Protein AF-A0A7Y2JJR2-F1 (afdb_monomer)

Sequence (112 aa):
APTGAMFMAITNTAETADRLIGAASPVAQMVELHTHIEADGIMRMRPIEGGIEVQAGQTHMLQRGGDHVMLMGVTETLENGDVVPLVLTFEQAGEVELEVVVDNDREQGHGN

Foldseek 3Di:
DDKDWDWDKDFAQDQAKKFFQDKDFPQAPDKFKWFWDQDPNDTDIDGDHPGDIAGHRGIDTCDPNGIIIMGHHGPDDQDAQDWTWMWTAMPPVGIDIDIGGDDPPDDDDDDD

Radius of gyration: 14.23 Å; Cα contacts (8 Å, |Δi|>4): 243; chains: 1; bounding box: 37×30×35 Å

Secondary structure (DSSP, 8-state):
--EEEE-EEEE--SSS-EEEEEEE-TTEEEEEEEEEEEETTEEEEEE-TT-EEE-TT-EEEE-TTSSEEEEEEE-S---TT-EEEEEEEETTTEEEEEEEE--TT--SS---

Nearest PDB structures (foldseek):
  2k70-assembly1_A  TM=8.824E-01  e=6.483E-09  Thermus thermophilus HB8
  3zja-assembly1_A  TM=8.941E-01  e=4.103E-08  Streptomyces lividans
  6p1g-assembly2_B  TM=8.950E-01  e=5.525E-06  Methylosinus trichosporium OB3b
  6p17-assembly1_B  TM=8.739E-01  e=6.822E-06  Methylocystis sp. ATCC 49242
  6p1f-assembly1_A  TM=7.638E-01  e=2.549E-05  Methylosinus trichosporium OB3b

Solvent-accessible surface area (backbone atoms only — not comparable to full-atom values): 6582 Å² total; per-residue (Å²): 118,54,69,51,75,50,66,50,77,48,70,32,84,48,93,54,63,42,31,44,64,47,47,45,40,90,59,28,78,41,47,45,50,29,32,53,44,79,54,96,92,38,81,40,81,42,76,50,81,90,40,48,78,29,48,45,68,31,72,40,69,26,35,91,88,41,36,29,42,37,32,39,41,39,76,65,90,85,50,75,72,39,76,43,62,37,36,38,31,28,78,73,84,35,76,44,80,48,75,44,70,39,62,84,82,70,63,100,74,80,90,127

pLDDT: mean 90.69, std 12.28, range [34.03, 98.44]

Structure (mmCIF, N/CA/C/O backbone):
data_AF-A0A7Y2JJR2-F1
#
_entry.id   AF-A0A7Y2JJR2-F1
#
loop_
_atom_site.group_PDB
_atom_site.id
_atom_site.type_symbol
_atom_site.label_atom_id
_atom_site.label_alt_id
_atom_site.label_comp_id
_atom_site.label_asym_id
_atom_site.label_entity_id
_atom_site.label_seq_id
_atom_site.pdbx_PDB_ins_code
_atom_site.Cartn_x
_atom_site.Cartn_y
_atom_site.Cartn_z
_atom_site.occupancy
_atom_site.B_iso_or_equiv
_atom_site.auth_seq_id
_atom_site.auth_comp_id
_atom_site.auth_asym_id
_atom_site.auth_atom_id
_atom_site.pdbx_PDB_model_num
ATOM 1 N N . ALA 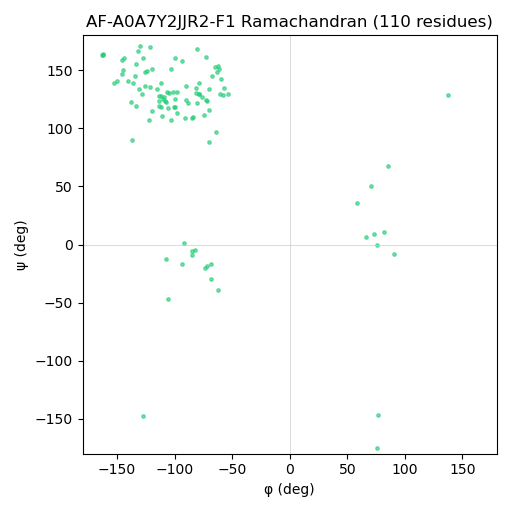A 1 1 ? 10.092 -10.187 -14.518 1.00 66.88 1 ALA A N 1
ATOM 2 C CA . ALA A 1 1 ? 9.138 -9.090 -14.764 1.00 66.88 1 ALA A CA 1
ATOM 3 C C . ALA A 1 1 ? 9.458 -7.960 -13.789 1.00 66.88 1 ALA A C 1
ATOM 5 O O . ALA A 1 1 ? 9.993 -8.283 -12.729 1.00 66.88 1 ALA A O 1
ATOM 6 N N . PRO A 1 2 ? 9.230 -6.686 -14.141 1.00 88.00 2 PRO A N 1
ATOM 7 C CA . PRO A 1 2 ? 9.501 -5.570 -13.240 1.00 88.00 2 PRO A CA 1
ATOM 8 C C . PRO A 1 2 ? 8.599 -5.628 -12.002 1.00 88.00 2 PRO A C 1
ATOM 10 O O . PRO A 1 2 ? 7.503 -6.198 -12.030 1.00 88.00 2 PRO A O 1
ATOM 13 N N . THR A 1 3 ? 9.098 -5.061 -10.911 1.00 91.69 3 THR A N 1
ATOM 14 C CA . THR A 1 3 ? 8.412 -4.966 -9.623 1.00 91.69 3 THR A CA 1
ATOM 15 C C . THR A 1 3 ? 8.382 -3.518 -9.165 1.00 91.69 3 THR A C 1
ATOM 17 O O . THR A 1 3 ? 9.330 -2.781 -9.433 1.00 91.69 3 THR A O 1
ATOM 20 N N . GLY A 1 4 ? 7.341 -3.134 -8.436 1.00 91.94 4 GLY A N 1
ATOM 21 C CA . GLY A 1 4 ? 7.209 -1.813 -7.824 1.00 91.94 4 GLY A CA 1
ATOM 22 C C . GLY A 1 4 ? 6.795 -1.923 -6.362 1.00 91.94 4 GLY A C 1
ATOM 23 O O . GLY A 1 4 ? 6.361 -2.981 -5.915 1.00 91.94 4 GLY A O 1
ATOM 24 N N . ALA A 1 5 ? 6.915 -0.829 -5.621 1.00 92.94 5 ALA A N 1
ATOM 25 C CA . ALA A 1 5 ? 6.413 -0.736 -4.257 1.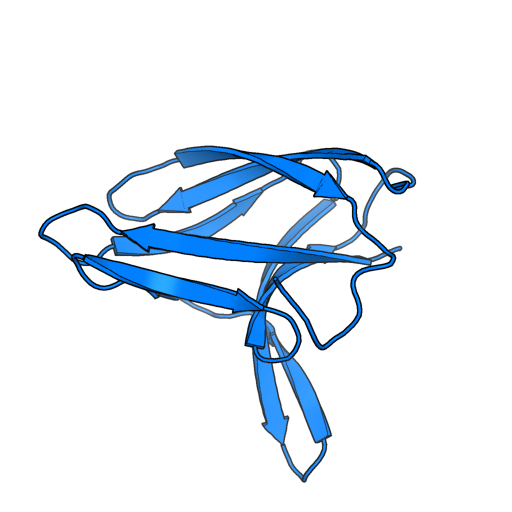00 92.94 5 ALA A CA 1
ATOM 26 C C . ALA A 1 5 ? 5.697 0.601 -4.068 1.00 92.94 5 ALA A C 1
ATOM 28 O O . ALA A 1 5 ? 6.180 1.629 -4.541 1.00 92.94 5 ALA A O 1
ATOM 29 N N . MET A 1 6 ? 4.564 0.579 -3.373 1.00 93.81 6 MET A N 1
ATOM 30 C CA . MET A 1 6 ? 3.802 1.774 -3.022 1.00 93.81 6 MET A CA 1
ATOM 31 C C . MET A 1 6 ? 3.860 2.013 -1.515 1.00 93.81 6 MET A C 1
ATOM 33 O O . MET A 1 6 ? 3.746 1.086 -0.706 1.00 93.81 6 MET A O 1
ATOM 37 N N . PHE A 1 7 ? 4.017 3.283 -1.153 1.00 93.62 7 PHE A N 1
ATOM 38 C CA . PHE A 1 7 ? 4.171 3.760 0.218 1.00 93.62 7 PHE A CA 1
ATOM 39 C C . PHE A 1 7 ? 3.116 4.832 0.490 1.00 93.62 7 PHE A C 1
ATOM 41 O O . PHE A 1 7 ? 2.884 5.696 -0.353 1.00 93.62 7 PHE A O 1
ATOM 48 N N . MET A 1 8 ? 2.473 4.775 1.653 1.00 94.31 8 MET A N 1
ATOM 49 C CA . MET A 1 8 ? 1.374 5.665 2.033 1.00 94.31 8 MET A CA 1
ATOM 50 C C . MET A 1 8 ? 1.137 5.631 3.544 1.00 94.31 8 MET A C 1
ATOM 52 O O . MET A 1 8 ? 1.566 4.709 4.235 1.00 94.31 8 MET A O 1
ATOM 56 N N . ALA A 1 9 ? 0.427 6.628 4.061 1.00 95.62 9 ALA A N 1
ATOM 57 C CA . ALA A 1 9 ? -0.091 6.614 5.422 1.00 95.62 9 ALA A CA 1
ATOM 58 C C . ALA A 1 9 ? -1.555 6.165 5.397 1.00 95.62 9 ALA A C 1
ATOM 60 O O . ALA A 1 9 ? -2.344 6.698 4.618 1.00 95.62 9 ALA A O 1
ATOM 61 N N . ILE A 1 10 ? -1.919 5.213 6.252 1.00 96.81 10 ILE A N 1
ATOM 62 C CA . ILE A 1 10 ? -3.300 4.752 6.414 1.00 96.81 10 ILE A CA 1
ATOM 63 C C . ILE A 1 10 ? -3.781 5.199 7.786 1.00 96.81 10 ILE A C 1
ATOM 65 O O . ILE A 1 10 ? -3.314 4.687 8.800 1.00 96.81 10 ILE A O 1
ATOM 69 N N . THR A 1 11 ? -4.715 6.145 7.825 1.00 97.56 11 THR A N 1
ATOM 70 C CA . THR A 1 11 ? -5.337 6.610 9.070 1.00 97.56 11 THR A CA 1
ATOM 71 C C . THR A 1 11 ? -6.707 5.968 9.233 1.00 97.56 11 THR A C 1
ATOM 73 O O . THR A 1 11 ? -7.604 6.213 8.429 1.00 97.56 11 THR A O 1
ATOM 76 N N . ASN A 1 12 ? -6.887 5.185 10.295 1.00 97.62 12 ASN A N 1
ATOM 77 C CA . ASN A 1 12 ? -8.200 4.683 10.675 1.00 97.62 12 ASN A CA 1
ATOM 78 C C . ASN A 1 12 ? -8.924 5.749 11.509 1.00 97.62 12 ASN A C 1
ATOM 80 O O . ASN A 1 12 ? -8.552 6.022 12.648 1.00 97.62 12 ASN A O 1
ATOM 84 N N . THR A 1 13 ? -9.958 6.360 10.937 1.00 96.38 13 THR A N 1
ATOM 85 C CA . THR A 1 13 ? -10.766 7.403 11.589 1.00 96.38 13 THR A CA 1
ATOM 86 C C . THR A 1 13 ? -11.991 6.857 12.330 1.00 96.38 13 THR A C 1
ATOM 88 O O . THR A 1 13 ? -12.751 7.642 12.896 1.00 96.38 13 THR A O 1
ATOM 91 N N . ALA A 1 14 ? -12.191 5.536 12.345 1.00 96.12 14 ALA A N 1
ATOM 92 C CA . ALA A 1 14 ? -13.274 4.882 13.070 1.00 96.12 14 ALA A CA 1
ATOM 93 C C . ALA A 1 14 ? -12.956 4.708 14.569 1.00 96.12 14 ALA A C 1
ATOM 95 O O . ALA A 1 14 ? -11.820 4.867 15.021 1.00 96.12 14 ALA A O 1
ATOM 96 N N . GLU A 1 15 ? -13.983 4.342 15.344 1.00 96.62 15 GLU A N 1
ATOM 97 C CA . GLU A 1 15 ? -13.879 4.047 16.785 1.00 96.62 15 GLU A CA 1
ATOM 98 C C . GLU A 1 15 ? -13.444 2.597 17.080 1.00 96.62 15 GLU A C 1
ATOM 100 O O . GLU A 1 15 ? -13.192 2.241 18.232 1.00 96.62 15 GLU A O 1
ATOM 105 N N . THR A 1 16 ? -13.333 1.755 16.050 1.00 97.56 16 THR A N 1
ATOM 106 C CA . THR A 1 16 ? -12.878 0.360 16.132 1.00 97.56 16 THR A CA 1
ATOM 107 C C . THR A 1 16 ? -11.627 0.150 15.284 1.00 97.56 16 THR A C 1
ATOM 109 O O . THR A 1 16 ? -11.406 0.856 14.302 1.00 97.56 16 THR A O 1
ATOM 112 N N . ALA A 1 17 ? -10.776 -0.804 15.674 1.00 97.94 17 ALA A N 1
ATOM 113 C CA . ALA A 1 17 ? -9.652 -1.220 14.836 1.00 97.94 17 ALA A CA 1
ATOM 114 C C . ALA A 1 17 ? -10.168 -1.839 13.531 1.00 97.94 17 ALA A C 1
ATOM 116 O O . ALA A 1 17 ? -11.214 -2.480 13.553 1.00 97.94 17 ALA A O 1
ATOM 117 N N . ASP A 1 18 ? -9.424 -1.687 12.439 1.00 98.44 18 ASP A N 1
ATOM 118 C CA . ASP A 1 18 ? -9.669 -2.350 11.154 1.00 98.44 18 ASP A CA 1
ATOM 119 C C . ASP A 1 18 ? -8.369 -3.000 10.664 1.00 98.44 18 ASP A C 1
ATOM 121 O O . ASP A 1 18 ? -7.297 -2.799 11.242 1.00 98.44 18 ASP A O 1
ATOM 125 N N . ARG A 1 19 ? -8.448 -3.803 9.610 1.00 98.44 19 ARG A N 1
ATOM 126 C CA . ARG A 1 19 ? -7.325 -4.567 9.089 1.00 98.44 19 ARG A CA 1
ATOM 127 C C . ARG A 1 19 ? -7.310 -4.522 7.575 1.00 98.44 19 ARG A C 1
ATOM 129 O O . ARG A 1 19 ? -8.260 -4.946 6.927 1.00 98.44 19 ARG A O 1
ATOM 136 N N . LEU A 1 20 ? -6.201 -4.047 7.019 1.00 98.44 20 LEU A N 1
ATOM 137 C CA . LEU A 1 20 ? -5.914 -4.126 5.596 1.00 98.44 20 LEU A CA 1
ATOM 138 C C . LEU A 1 20 ? -5.529 -5.567 5.253 1.00 98.44 20 LEU A C 1
ATOM 140 O O . LEU A 1 20 ? -4.467 -6.032 5.662 1.00 98.44 20 LEU A O 1
ATOM 144 N N . ILE A 1 21 ? -6.376 -6.267 4.507 1.00 97.94 21 ILE A N 1
ATOM 145 C CA . ILE A 1 21 ? -6.206 -7.692 4.178 1.00 97.94 21 ILE A CA 1
ATOM 146 C C . ILE A 1 21 ? -5.806 -7.946 2.731 1.00 97.94 21 ILE A C 1
ATOM 148 O O . ILE A 1 21 ? -5.405 -9.060 2.398 1.00 97.94 21 ILE A O 1
ATOM 152 N N . GLY A 1 22 ? -5.894 -6.938 1.868 1.00 97.25 22 GLY A N 1
ATOM 153 C CA . GLY A 1 22 ? -5.573 -7.098 0.460 1.00 97.25 22 GLY A CA 1
ATOM 154 C C . GLY A 1 22 ? -5.325 -5.779 -0.242 1.00 97.25 22 GLY A C 1
ATOM 155 O O . GLY A 1 22 ? -5.684 -4.709 0.247 1.00 97.25 22 GLY A O 1
ATOM 156 N N . ALA A 1 23 ? -4.700 -5.883 -1.406 1.00 97.69 23 ALA A N 1
ATOM 157 C CA . ALA A 1 23 ? -4.528 -4.784 -2.331 1.00 97.69 23 ALA A CA 1
ATOM 158 C C . ALA A 1 23 ? -4.618 -5.317 -3.766 1.00 97.69 23 ALA A C 1
ATOM 160 O O . ALA A 1 23 ? -4.269 -6.469 -4.022 1.00 97.69 23 ALA A O 1
ATOM 161 N N . ALA A 1 24 ? -5.081 -4.488 -4.697 1.00 97.75 24 ALA A N 1
ATOM 162 C CA . ALA A 1 24 ? -5.187 -4.827 -6.110 1.00 97.75 24 ALA A CA 1
ATOM 163 C C . ALA A 1 24 ? -4.920 -3.601 -6.985 1.00 97.75 24 ALA A C 1
ATOM 165 O O . ALA A 1 24 ? -5.251 -2.475 -6.622 1.00 97.75 24 ALA A O 1
ATOM 166 N N . SER A 1 25 ? -4.329 -3.820 -8.157 1.00 96.62 25 SER A N 1
ATOM 167 C CA . SER A 1 25 ? -4.107 -2.771 -9.148 1.00 96.62 25 SER A CA 1
ATOM 168 C C . SER A 1 25 ? -4.058 -3.381 -10.550 1.00 96.62 25 SER A C 1
ATOM 170 O O . SER A 1 25 ? -3.452 -4.442 -10.714 1.00 96.62 25 SER A O 1
ATOM 172 N N . PRO A 1 26 ? -4.657 -2.741 -11.570 1.00 95.44 26 PRO A N 1
ATOM 173 C CA . PRO A 1 26 ? -4.639 -3.248 -12.940 1.00 95.44 26 PRO A CA 1
ATOM 174 C C . PRO A 1 26 ? -3.251 -3.199 -13.596 1.00 95.44 26 PRO A C 1
ATOM 176 O O . PRO A 1 26 ? -3.043 -3.889 -14.589 1.00 95.44 26 PRO A O 1
ATOM 179 N N . VAL A 1 27 ? -2.302 -2.425 -13.053 1.00 94.56 27 VAL A N 1
ATOM 180 C CA . VAL A 1 27 ? -0.961 -2.260 -13.648 1.00 94.56 27 VAL A CA 1
ATOM 181 C C . VAL A 1 27 ? 0.001 -3.401 -13.297 1.00 94.56 27 VAL A C 1
ATOM 183 O O . VAL A 1 27 ? 1.143 -3.416 -13.756 1.00 94.56 27 VAL A O 1
ATOM 186 N N . ALA A 1 28 ? -0.420 -4.345 -12.447 1.00 95.94 28 ALA A N 1
ATOM 187 C CA . ALA A 1 28 ? 0.400 -5.451 -11.968 1.00 95.94 28 ALA A CA 1
ATOM 188 C C . ALA A 1 28 ? -0.360 -6.780 -12.016 1.00 95.94 28 ALA A C 1
ATOM 190 O O . ALA A 1 28 ? -1.555 -6.851 -11.747 1.00 95.94 28 ALA A O 1
ATOM 191 N N . GLN A 1 29 ? 0.358 -7.862 -12.320 1.00 96.06 29 GLN A N 1
ATOM 192 C CA . GLN A 1 29 ? -0.219 -9.211 -12.341 1.00 96.06 29 GLN A CA 1
ATOM 193 C C . GLN A 1 29 ? -0.605 -9.712 -10.948 1.00 96.06 29 GLN A C 1
ATOM 195 O O . GLN A 1 29 ? -1.512 -10.530 -10.816 1.00 96.06 29 GLN A O 1
ATOM 200 N N . MET A 1 30 ? 0.110 -9.261 -9.918 1.00 95.44 30 MET A N 1
ATOM 201 C CA . MET A 1 30 ? -0.134 -9.642 -8.535 1.00 95.44 30 MET A CA 1
ATOM 202 C C . MET A 1 30 ? 0.263 -8.499 -7.606 1.00 95.44 30 MET A C 1
ATOM 204 O O . MET A 1 30 ? 1.272 -7.828 -7.832 1.00 95.44 30 MET A O 1
ATOM 208 N N . VAL A 1 31 ? -0.530 -8.286 -6.561 1.00 96.75 31 V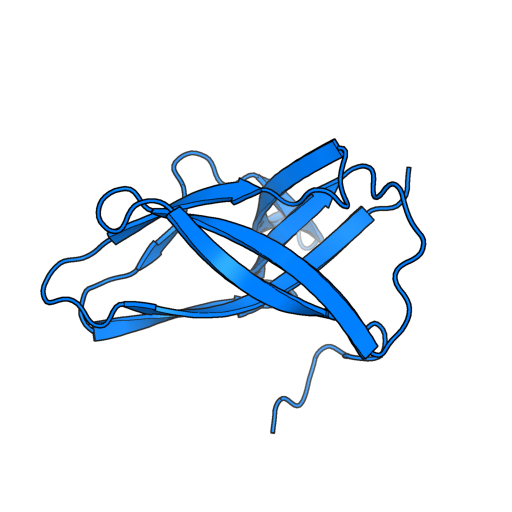AL A N 1
ATOM 209 C CA . VAL A 1 31 ? -0.295 -7.255 -5.551 1.00 96.75 31 VAL A CA 1
ATOM 210 C C . VAL A 1 31 ? -0.359 -7.906 -4.175 1.00 96.75 31 VAL A C 1
ATOM 212 O O . VAL A 1 31 ? -1.292 -8.648 -3.882 1.00 96.75 31 VAL A O 1
ATOM 215 N N . GLU A 1 32 ? 0.652 -7.663 -3.347 1.00 96.81 32 GLU A N 1
ATOM 216 C CA . GLU A 1 32 ? 0.792 -8.283 -2.026 1.00 96.81 32 GLU A CA 1
ATOM 217 C C . GLU A 1 32 ? 1.150 -7.240 -0.961 1.00 96.81 32 GLU A C 1
ATOM 219 O O . GLU A 1 32 ? 1.758 -6.213 -1.256 1.00 96.81 32 GLU A O 1
ATOM 224 N N . LEU A 1 33 ? 0.817 -7.518 0.300 1.00 97.56 33 LEU A N 1
ATOM 225 C CA . LEU A 1 33 ? 1.285 -6.736 1.447 1.00 97.56 33 LEU A CA 1
ATOM 226 C C . LEU A 1 33 ? 2.592 -7.343 1.943 1.00 97.56 33 LEU A C 1
ATOM 228 O O . LEU A 1 33 ? 2.640 -8.539 2.220 1.00 97.56 33 LEU A O 1
ATOM 232 N N . HIS A 1 34 ? 3.657 -6.554 2.024 1.00 96.56 34 HIS A N 1
ATOM 233 C CA . HIS A 1 34 ? 4.989 -7.025 2.406 1.00 96.56 34 HIS A CA 1
ATOM 234 C C . HIS A 1 34 ? 5.515 -6.244 3.600 1.00 96.56 34 HIS A C 1
ATOM 236 O O . HIS A 1 34 ? 5.222 -5.064 3.754 1.00 96.56 34 HIS A O 1
ATOM 242 N N . THR A 1 35 ? 6.334 -6.900 4.414 1.00 93.25 35 THR A N 1
ATOM 243 C CA . THR A 1 35 ? 7.110 -6.293 5.498 1.00 93.25 35 THR A CA 1
ATOM 244 C C . THR A 1 35 ? 8.596 -6.555 5.291 1.00 93.25 35 THR A C 1
ATOM 246 O O . THR A 1 35 ? 8.987 -7.370 4.449 1.00 93.25 35 THR A O 1
ATOM 249 N N . HIS A 1 36 ? 9.433 -5.886 6.077 1.00 87.81 36 HIS A N 1
ATOM 250 C CA . HIS A 1 36 ? 10.855 -6.179 6.155 1.00 87.81 36 HIS A CA 1
ATOM 251 C C . HIS A 1 36 ? 11.169 -6.881 7.474 1.00 87.81 36 HIS A C 1
ATOM 253 O O . HIS A 1 36 ? 10.791 -6.418 8.547 1.00 87.81 36 HIS A O 1
ATOM 259 N N . ILE A 1 37 ? 11.909 -7.981 7.394 1.00 83.50 37 ILE A N 1
ATOM 260 C CA . ILE A 1 37 ? 12.471 -8.667 8.554 1.00 83.50 37 ILE A CA 1
ATOM 261 C C . ILE A 1 37 ? 13.993 -8.600 8.494 1.00 83.50 37 ILE A C 1
ATOM 263 O O . ILE A 1 37 ? 14.596 -8.867 7.453 1.00 83.50 37 ILE A O 1
ATOM 267 N N . GLU A 1 38 ? 14.624 -8.266 9.615 1.00 81.50 38 GLU A N 1
ATOM 268 C CA . GLU A 1 38 ? 16.061 -8.460 9.768 1.00 81.50 38 GLU A CA 1
ATOM 269 C C . GLU A 1 38 ? 16.314 -9.926 10.122 1.00 81.50 38 GLU A C 1
ATOM 271 O O . GLU A 1 38 ? 15.799 -10.444 11.114 1.00 81.50 38 GLU A O 1
ATOM 276 N N . ALA A 1 39 ? 17.102 -10.608 9.299 1.00 78.62 39 ALA A N 1
ATOM 277 C CA . ALA A 1 39 ? 17.573 -11.954 9.580 1.00 78.62 39 ALA A CA 1
ATOM 278 C C . ALA A 1 39 ? 19.072 -12.014 9.290 1.00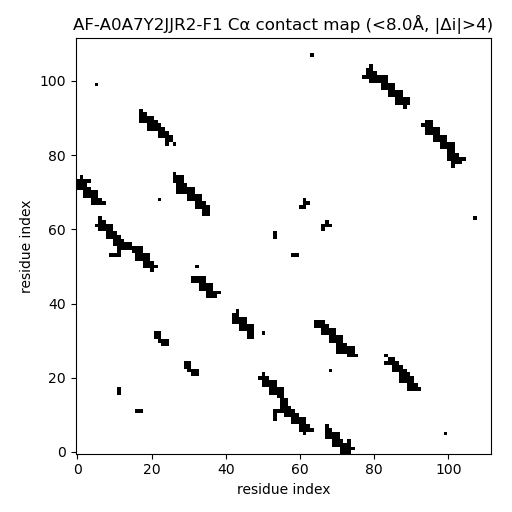 78.62 39 ALA A C 1
ATOM 280 O O . ALA A 1 39 ? 19.498 -11.774 8.160 1.00 78.62 39 ALA A O 1
ATOM 281 N N . ASP A 1 40 ? 19.865 -12.323 10.316 1.00 82.81 40 ASP A N 1
ATOM 282 C CA . ASP A 1 40 ? 21.326 -12.441 10.225 1.00 82.81 40 ASP A CA 1
ATOM 283 C C . ASP A 1 40 ? 22.020 -11.153 9.728 1.00 82.81 40 ASP A C 1
ATOM 285 O O . ASP A 1 40 ? 22.988 -11.204 8.971 1.00 82.81 40 ASP A O 1
ATOM 289 N N . GLY A 1 41 ? 21.500 -9.981 10.118 1.00 80.88 41 GLY A N 1
ATOM 290 C CA . GLY A 1 41 ? 22.002 -8.673 9.673 1.00 80.88 41 GLY A CA 1
ATOM 291 C C . GLY A 1 41 ? 21.652 -8.320 8.222 1.00 80.88 41 GLY A C 1
ATOM 292 O O . GLY A 1 41 ? 22.164 -7.338 7.687 1.00 80.88 41 GLY A O 1
ATOM 293 N N . ILE A 1 42 ? 20.791 -9.110 7.572 1.00 80.31 42 ILE A N 1
ATOM 294 C CA . ILE A 1 42 ? 20.296 -8.869 6.216 1.00 80.31 42 ILE A CA 1
ATOM 295 C C . ILE A 1 42 ? 18.801 -8.564 6.291 1.00 80.31 42 ILE A C 1
ATOM 297 O O . ILE A 1 42 ? 18.011 -9.376 6.775 1.00 80.31 42 ILE A O 1
ATOM 301 N N . MET A 1 43 ? 18.405 -7.410 5.757 1.00 79.00 43 MET A N 1
ATOM 302 C CA . MET A 1 43 ? 16.995 -7.071 5.573 1.00 79.00 43 MET A CA 1
ATOM 303 C C . MET A 1 43 ? 16.408 -7.911 4.439 1.00 79.00 43 MET A C 1
ATOM 305 O O . MET A 1 43 ? 16.917 -7.900 3.317 1.00 79.00 43 MET A O 1
ATOM 309 N N . ARG A 1 44 ? 15.335 -8.648 4.728 1.00 85.00 44 ARG A N 1
ATOM 310 C CA . ARG A 1 44 ? 14.590 -9.445 3.749 1.00 85.00 44 ARG A CA 1
ATOM 311 C C . ARG A 1 44 ? 13.140 -8.992 3.706 1.00 85.00 44 ARG A C 1
ATOM 313 O O . ARG A 1 44 ? 12.516 -8.815 4.747 1.00 85.00 44 ARG A O 1
ATOM 320 N N . MET A 1 45 ? 12.606 -8.852 2.500 1.00 88.81 45 MET A N 1
ATOM 321 C CA . MET A 1 45 ? 11.179 -8.626 2.291 1.00 88.81 45 MET A CA 1
ATOM 322 C C . MET A 1 45 ? 10.422 -9.949 2.423 1.00 88.81 45 MET A C 1
ATOM 324 O O . MET A 1 45 ? 10.890 -10.984 1.937 1.00 88.81 45 MET A O 1
ATOM 328 N N . ARG A 1 46 ? 9.262 -9.923 3.080 1.00 92.00 46 ARG A N 1
ATOM 329 C CA . ARG A 1 46 ? 8.382 -11.087 3.224 1.00 92.00 46 ARG A CA 1
ATOM 330 C C . ARG A 1 46 ? 6.916 -10.665 3.093 1.00 92.00 46 ARG A C 1
ATOM 332 O O . ARG A 1 46 ? 6.560 -9.637 3.668 1.00 92.00 46 ARG A O 1
ATOM 339 N N . PRO A 1 47 ? 6.058 -11.464 2.431 1.00 94.12 47 PRO A N 1
ATOM 340 C CA . PRO A 1 47 ? 4.619 -11.238 2.470 1.00 94.12 47 PRO A CA 1
ATOM 341 C C . PRO A 1 47 ? 4.078 -11.303 3.906 1.00 94.12 47 PRO A C 1
ATOM 343 O O . PRO A 1 47 ? 4.527 -12.112 4.725 1.00 94.12 47 PRO A O 1
ATOM 346 N N . ILE A 1 48 ? 3.110 -10.440 4.198 1.00 95.12 48 ILE A N 1
ATOM 347 C CA . ILE A 1 48 ? 2.383 -10.374 5.464 1.00 95.12 48 ILE A CA 1
ATOM 348 C C . ILE A 1 48 ? 1.154 -11.274 5.346 1.00 95.12 48 ILE A C 1
ATOM 350 O O . ILE A 1 48 ? 0.191 -10.960 4.647 1.00 95.12 48 ILE A O 1
ATOM 354 N N . GLU A 1 49 ? 1.178 -12.400 6.051 1.00 91.19 49 GLU A N 1
ATOM 355 C CA . GLU A 1 49 ? 0.018 -13.282 6.173 1.00 91.19 49 GLU A CA 1
ATOM 356 C C . GLU A 1 49 ? -0.959 -12.705 7.208 1.00 91.19 49 GLU A C 1
ATOM 358 O O . GLU A 1 49 ? -0.567 -12.369 8.324 1.00 91.19 49 GLU A O 1
ATOM 363 N N . GLY A 1 50 ? -2.240 -12.592 6.847 1.00 91.25 50 GLY A N 1
ATOM 364 C CA . GLY A 1 50 ? -3.276 -12.073 7.748 1.00 91.25 50 GLY A CA 1
ATOM 365 C C . GLY A 1 50 ? -3.366 -10.545 7.826 1.00 91.25 50 GLY A C 1
ATOM 366 O O . GLY A 1 50 ? -4.076 -10.036 8.687 1.00 91.25 50 GLY A O 1
ATOM 367 N N . GLY A 1 51 ? -2.690 -9.809 6.941 1.00 95.19 51 GLY A N 1
ATOM 368 C CA . GLY A 1 51 ? -2.895 -8.369 6.772 1.00 95.19 51 GLY A CA 1
ATOM 369 C C . GLY A 1 51 ? -2.284 -7.473 7.854 1.00 95.19 51 GLY A C 1
ATOM 370 O O . GLY A 1 51 ? -1.580 -7.923 8.757 1.00 95.19 51 GLY A O 1
ATOM 371 N N . ILE A 1 52 ? -2.561 -6.175 7.742 1.00 97.19 52 ILE A N 1
ATOM 372 C CA . ILE A 1 52 ? -2.002 -5.107 8.576 1.00 97.19 52 ILE A CA 1
ATOM 373 C C . ILE A 1 52 ? -3.120 -4.488 9.407 1.00 97.19 52 ILE A C 1
ATOM 375 O O . ILE A 1 52 ? -4.076 -3.942 8.863 1.00 97.19 52 ILE A O 1
ATOM 379 N N . GLU A 1 53 ? -3.002 -4.561 10.728 1.00 97.62 53 GLU A N 1
ATOM 380 C CA . GLU A 1 53 ? -3.975 -3.965 11.640 1.00 97.62 53 GLU A CA 1
ATOM 381 C C . GLU A 1 53 ? -3.729 -2.466 11.823 1.00 97.62 53 GLU A C 1
ATOM 383 O O . GLU A 1 53 ? -2.606 -2.037 12.079 1.00 97.62 53 GLU A O 1
ATOM 388 N N . VAL A 1 54 ? -4.799 -1.676 11.757 1.00 98.00 54 VAL A N 1
ATOM 389 C CA . VAL A 1 54 ? -4.792 -0.240 12.030 1.00 98.00 54 VAL A CA 1
ATOM 390 C C . VAL A 1 54 ? -5.777 0.042 13.160 1.00 98.00 54 VAL A C 1
ATOM 392 O O . VAL A 1 54 ? -6.998 -0.016 12.997 1.00 98.00 54 VAL A O 1
ATOM 395 N N . GLN A 1 55 ? -5.232 0.339 14.338 1.00 98.00 55 GLN A N 1
ATOM 396 C CA . GLN A 1 55 ? -6.009 0.626 15.545 1.00 98.00 55 GLN A CA 1
ATOM 397 C C . GLN A 1 55 ? -6.891 1.876 15.379 1.00 98.00 55 GLN A C 1
ATOM 399 O O . GLN A 1 55 ? -6.568 2.777 14.605 1.00 98.00 55 GLN A O 1
ATOM 404 N N . ALA A 1 56 ? -7.994 1.942 16.130 1.00 98.00 56 ALA A N 1
ATOM 405 C CA . ALA A 1 56 ? -8.925 3.072 16.107 1.00 98.00 56 ALA A CA 1
ATOM 406 C C . ALA A 1 56 ? -8.206 4.410 16.360 1.00 98.00 56 ALA A C 1
ATOM 408 O O . ALA A 1 56 ? -7.433 4.546 17.315 1.00 98.00 56 ALA A O 1
ATOM 409 N N . GLY A 1 57 ? -8.448 5.400 15.501 1.00 97.25 57 GLY A N 1
ATOM 410 C CA . GLY A 1 57 ? -7.820 6.721 15.582 1.00 97.25 57 GLY A CA 1
ATOM 411 C C . GLY A 1 57 ? -6.307 6.740 15.332 1.00 97.25 57 GLY A C 1
ATOM 412 O O . GLY A 1 57 ? -5.682 7.780 15.541 1.00 97.25 57 GLY A O 1
ATOM 413 N N . GLN A 1 58 ? -5.694 5.619 14.934 1.00 97.94 58 GLN A N 1
ATOM 414 C CA . GLN A 1 58 ? -4.257 5.530 14.677 1.00 97.94 58 GLN A CA 1
ATOM 415 C C . GLN A 1 58 ? -3.936 5.620 13.187 1.00 97.94 58 GLN A C 1
ATOM 417 O O . GLN A 1 58 ? -4.774 5.387 12.315 1.00 97.94 58 GLN A O 1
ATOM 422 N N . THR A 1 59 ? -2.678 5.956 12.910 1.00 97.50 59 THR A N 1
ATOM 423 C CA . THR A 1 59 ? -2.111 5.934 11.563 1.00 97.50 59 THR A CA 1
ATOM 424 C C . THR A 1 59 ? -1.041 4.859 11.475 1.00 97.50 59 THR A C 1
ATOM 426 O O . THR A 1 59 ? -0.113 4.849 12.283 1.00 97.50 59 THR A O 1
ATOM 429 N N . HIS A 1 60 ? -1.154 3.982 10.481 1.00 97.06 60 HIS A N 1
ATOM 430 C CA . HIS A 1 60 ? -0.116 3.022 10.123 1.00 97.06 60 HIS A CA 1
ATOM 431 C C . HIS A 1 60 ? 0.651 3.514 8.897 1.00 97.06 60 HIS A C 1
ATOM 433 O O . HIS A 1 60 ? 0.053 3.921 7.900 1.00 97.06 60 HIS A O 1
ATOM 439 N N . MET A 1 61 ? 1.980 3.491 8.971 1.00 96.00 61 MET A N 1
ATOM 440 C CA . MET A 1 61 ? 2.848 3.978 7.900 1.00 96.00 61 MET A CA 1
ATOM 441 C C . MET A 1 61 ? 3.333 2.817 7.039 1.00 96.00 61 MET A C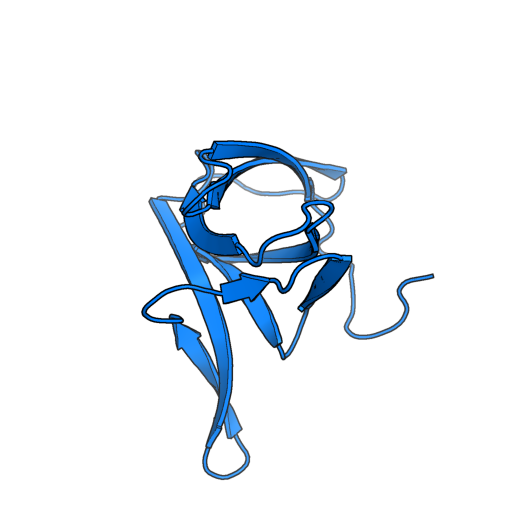 1
ATOM 443 O O . MET A 1 61 ? 4.152 2.015 7.487 1.00 96.00 61 MET A O 1
ATOM 447 N N . LEU A 1 62 ? 2.889 2.781 5.783 1.00 94.81 62 LEU A N 1
ATOM 448 C CA . LEU A 1 62 ? 3.504 1.962 4.750 1.00 94.81 62 LEU A CA 1
ATOM 449 C C . LEU A 1 62 ? 4.684 2.733 4.152 1.00 94.81 62 LEU A C 1
ATOM 451 O O . LEU A 1 62 ? 4.494 3.742 3.474 1.00 94.81 62 LEU A O 1
ATOM 455 N N . GLN A 1 63 ? 5.908 2.297 4.431 1.00 92.25 63 GLN A N 1
ATOM 456 C CA . GLN A 1 63 ? 7.130 3.047 4.150 1.00 92.25 63 GLN A CA 1
ATOM 457 C C . GLN A 1 63 ? 8.293 2.148 3.724 1.00 92.25 63 GLN A C 1
ATOM 459 O O . GLN A 1 63 ? 8.328 0.946 3.991 1.00 92.25 63 GLN A O 1
ATOM 464 N N . ARG A 1 64 ? 9.289 2.755 3.071 1.00 88.12 64 ARG A N 1
ATOM 465 C CA . ARG A 1 64 ? 10.528 2.069 2.685 1.00 88.12 64 ARG A CA 1
ATOM 466 C C . ARG A 1 64 ? 11.206 1.473 3.923 1.00 88.12 64 ARG A C 1
ATOM 468 O O . ARG A 1 64 ? 11.308 2.134 4.950 1.00 88.12 64 ARG A O 1
ATOM 475 N N . GLY A 1 65 ? 11.655 0.224 3.818 1.00 87.19 65 GLY A N 1
ATOM 476 C CA . GLY A 1 65 ? 12.256 -0.507 4.939 1.00 87.19 65 GLY A CA 1
ATOM 477 C C . GLY A 1 65 ? 11.262 -1.019 5.991 1.00 87.19 65 GLY A C 1
ATOM 478 O O . GLY A 1 65 ? 11.695 -1.664 6.939 1.00 87.19 65 GLY A O 1
ATOM 479 N N . GLY A 1 66 ?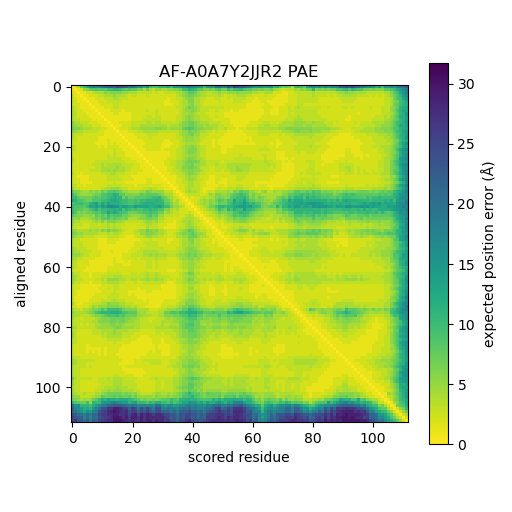 9.958 -0.771 5.828 1.00 91.75 66 GLY A N 1
ATOM 480 C CA . GLY A 1 66 ? 8.887 -1.295 6.678 1.00 91.75 66 GLY A CA 1
ATOM 481 C C . GLY A 1 66 ? 7.795 -1.978 5.857 1.00 91.75 66 GLY A C 1
ATOM 482 O O . GLY A 1 66 ? 8.072 -2.579 4.812 1.00 91.75 66 GLY A O 1
ATOM 483 N N . ASP A 1 67 ? 6.555 -1.889 6.326 1.00 95.44 67 ASP A N 1
ATOM 484 C CA . ASP A 1 67 ? 5.406 -2.427 5.599 1.00 95.44 67 ASP A CA 1
ATOM 485 C C . ASP A 1 67 ? 5.150 -1.638 4.313 1.00 95.44 67 ASP A C 1
ATOM 487 O O . ASP A 1 67 ? 5.362 -0.429 4.271 1.00 95.44 67 ASP A O 1
ATOM 491 N N . HIS A 1 68 ? 4.712 -2.300 3.248 1.00 96.00 68 HIS A N 1
ATOM 492 C CA . HIS A 1 68 ? 4.410 -1.660 1.968 1.00 96.00 68 HIS A CA 1
ATOM 493 C C . HIS A 1 68 ? 3.541 -2.549 1.079 1.00 96.00 68 HIS A C 1
ATOM 495 O O . HIS A 1 68 ? 3.424 -3.757 1.296 1.00 96.00 68 HIS A O 1
ATOM 501 N N . VAL A 1 69 ? 2.942 -1.940 0.055 1.00 96.62 69 VAL A N 1
ATOM 502 C CA . VAL A 1 69 ? 2.245 -2.670 -1.009 1.00 96.62 69 VAL A CA 1
ATOM 503 C C . VAL A 1 69 ? 3.260 -3.008 -2.095 1.00 96.62 69 VAL A C 1
ATOM 505 O O . VAL A 1 69 ? 3.898 -2.114 -2.650 1.00 96.62 69 VAL A O 1
ATOM 508 N N . MET A 1 70 ? 3.416 -4.292 -2.392 1.00 95.88 70 MET A N 1
ATOM 509 C CA . MET A 1 70 ? 4.335 -4.817 -3.392 1.00 95.88 70 MET A CA 1
ATOM 510 C C . MET A 1 70 ? 3.582 -5.131 -4.687 1.00 95.88 70 MET A C 1
ATOM 512 O O . MET A 1 70 ? 2.620 -5.895 -4.683 1.00 95.88 70 MET A O 1
ATOM 516 N N . LEU A 1 71 ? 4.042 -4.565 -5.803 1.00 95.38 71 LEU A N 1
ATOM 517 C CA . LEU A 1 71 ? 3.530 -4.813 -7.150 1.00 95.38 71 LEU A CA 1
ATOM 518 C C . LEU A 1 71 ? 4.452 -5.808 -7.856 1.00 95.38 71 LEU A C 1
ATOM 520 O O . LEU A 1 71 ? 5.630 -5.526 -8.093 1.00 95.38 71 LEU A O 1
ATOM 524 N N . MET A 1 72 ? 3.915 -6.963 -8.228 1.00 94.50 72 MET A N 1
ATOM 525 C CA . MET A 1 72 ? 4.647 -8.044 -8.878 1.00 94.50 72 MET A CA 1
ATOM 526 C C . MET A 1 72 ? 4.167 -8.213 -10.317 1.00 94.50 72 MET A C 1
ATOM 528 O O . MET A 1 72 ? 2.979 -8.379 -10.588 1.00 94.50 72 MET A O 1
ATOM 532 N N . GLY A 1 73 ? 5.115 -8.204 -11.255 1.00 94.38 73 GLY A N 1
ATOM 533 C CA . GLY A 1 73 ? 4.796 -8.362 -12.669 1.00 94.38 73 GLY A CA 1
ATOM 534 C C . GLY A 1 73 ? 4.092 -7.141 -13.240 1.00 94.38 73 GLY A C 1
ATOM 535 O O . GLY A 1 73 ? 3.050 -7.290 -13.873 1.00 94.38 73 GLY A O 1
ATOM 536 N N . VAL A 1 74 ? 4.663 -5.956 -13.005 1.00 93.94 74 VAL A N 1
ATOM 537 C CA . VAL A 1 74 ? 4.157 -4.699 -13.566 1.00 93.94 74 VAL A CA 1
ATOM 538 C C . VAL A 1 74 ? 4.141 -4.809 -15.097 1.00 93.94 74 VAL A C 1
ATOM 540 O O . VAL A 1 74 ? 5.121 -5.256 -15.703 1.00 93.94 74 VAL A O 1
ATOM 543 N N . THR A 1 75 ? 3.001 -4.504 -15.713 1.00 88.12 75 THR A N 1
ATOM 544 C CA . THR A 1 75 ? 2.746 -4.757 -17.143 1.00 88.12 75 THR A CA 1
ATOM 545 C C . THR A 1 75 ? 3.057 -3.568 -18.041 1.00 88.12 75 THR A C 1
ATOM 547 O O . THR A 1 75 ? 3.220 -3.745 -19.247 1.00 88.12 75 THR A O 1
ATOM 550 N N . GLU A 1 76 ? 3.172 -2.381 -17.459 1.00 86.12 76 GLU A N 1
ATOM 551 C CA . GLU A 1 76 ? 3.454 -1.123 -18.142 1.00 86.12 76 GLU A CA 1
ATOM 552 C C . GLU A 1 76 ? 4.649 -0.398 -17.513 1.00 86.12 76 GLU A C 1
ATOM 554 O O . GLU A 1 76 ? 5.070 -0.697 -16.394 1.00 86.12 76 GLU A O 1
ATOM 559 N N . THR A 1 77 ? 5.245 0.525 -18.262 1.00 87.38 77 THR A N 1
ATOM 560 C CA . THR A 1 77 ? 6.284 1.407 -17.725 1.00 87.38 77 THR A CA 1
ATOM 561 C C . THR A 1 77 ? 5.610 2.470 -16.866 1.00 87.38 77 THR A C 1
ATOM 563 O O . THR A 1 77 ? 4.705 3.133 -17.353 1.00 87.38 77 THR A O 1
ATOM 566 N N . LEU A 1 78 ? 6.063 2.626 -15.621 1.00 89.69 78 LEU A N 1
ATOM 567 C CA . LEU A 1 78 ? 5.573 3.642 -14.689 1.00 89.69 78 LEU A CA 1
ATOM 568 C C . LEU A 1 78 ? 6.58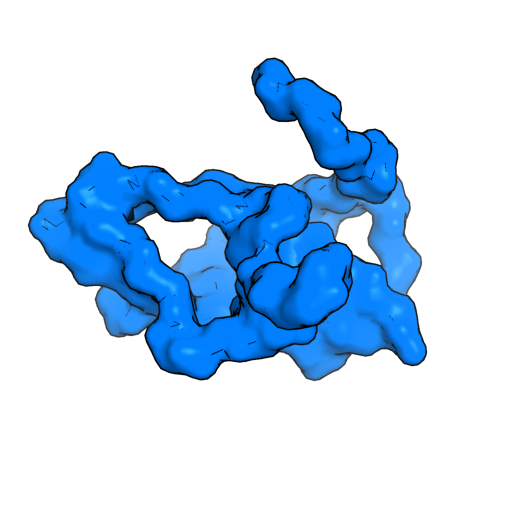8 4.793 -14.608 1.00 89.69 78 LEU A C 1
ATOM 570 O O . LEU A 1 78 ? 7.672 4.627 -14.038 1.00 89.69 78 LEU A O 1
ATOM 574 N N . GLU A 1 79 ? 6.259 5.939 -15.197 1.00 91.69 79 GLU A N 1
ATOM 575 C CA . GLU A 1 79 ? 7.074 7.157 -15.219 1.00 91.69 79 GLU A CA 1
ATOM 576 C C . GLU A 1 79 ? 6.703 8.109 -14.069 1.00 91.69 79 GLU A C 1
ATOM 578 O O . GLU A 1 79 ? 5.616 8.049 -13.500 1.00 91.69 79 GLU A O 1
ATOM 583 N N . ASN A 1 80 ? 7.622 9.003 -13.690 1.00 91.94 80 ASN A N 1
ATOM 584 C CA . ASN A 1 80 ? 7.354 9.972 -12.622 1.00 91.94 80 ASN A CA 1
ATOM 585 C C . ASN A 1 80 ? 6.168 10.873 -12.984 1.00 91.94 80 ASN A C 1
ATOM 587 O O . ASN A 1 80 ? 6.155 11.495 -14.045 1.00 91.94 80 ASN A O 1
ATOM 591 N N . GLY A 1 81 ? 5.217 10.994 -12.060 1.00 92.12 81 GLY A N 1
ATOM 592 C CA . GLY A 1 81 ? 3.985 11.757 -12.252 1.00 92.12 81 GLY A CA 1
ATOM 593 C C . GLY A 1 81 ? 2.817 10.947 -12.815 1.00 92.12 81 GLY A C 1
ATOM 594 O O . GLY A 1 81 ? 1.698 11.462 -12.805 1.00 92.12 81 GLY A O 1
ATOM 595 N N . ASP A 1 82 ? 3.034 9.699 -13.243 1.00 93.00 82 ASP A N 1
ATOM 596 C CA . ASP A 1 82 ? 1.938 8.805 -13.617 1.00 93.00 82 ASP A CA 1
ATOM 597 C C . ASP A 1 82 ? 1.014 8.547 -12.429 1.00 93.00 82 ASP A C 1
ATOM 599 O O . ASP A 1 82 ? 1.434 8.560 -11.270 1.00 93.00 82 ASP A O 1
ATOM 603 N N . VAL A 1 83 ? -0.258 8.284 -12.720 1.00 93.75 83 VAL A N 1
ATOM 604 C CA . VAL A 1 83 ? -1.274 7.987 -11.711 1.00 93.75 83 VAL A CA 1
ATOM 605 C C . VAL A 1 83 ? -1.695 6.534 -11.846 1.00 93.75 83 VAL A C 1
ATOM 607 O O . VAL A 1 83 ? -2.234 6.123 -12.871 1.00 93.75 83 VAL A O 1
ATOM 610 N N . VAL A 1 84 ? -1.462 5.760 -10.791 1.00 94.56 84 VAL A N 1
ATOM 611 C CA . VAL A 1 84 ? -1.791 4.339 -10.741 1.00 94.56 84 VAL A CA 1
ATOM 612 C C . VAL A 1 84 ? -2.996 4.122 -9.826 1.00 94.56 84 VAL A C 1
ATOM 614 O O . VAL A 1 84 ? -2.924 4.467 -8.643 1.00 94.56 84 VAL A O 1
ATOM 617 N N . PRO A 1 85 ? -4.088 3.515 -10.322 1.00 96.06 85 PRO A N 1
ATOM 618 C CA . PRO A 1 85 ? -5.208 3.136 -9.475 1.00 96.06 85 PRO A CA 1
ATOM 619 C C . PRO A 1 85 ? -4.816 1.969 -8.564 1.00 96.06 85 PRO A C 1
ATOM 621 O O . PRO A 1 85 ? -4.237 0.970 -9.005 1.00 96.06 85 PRO A O 1
ATOM 624 N N . LEU A 1 86 ? -5.163 2.087 -7.290 1.00 96.88 86 LEU A N 1
ATOM 625 C CA . LEU A 1 86 ? -4.957 1.081 -6.261 1.00 96.88 86 LEU A CA 1
ATOM 626 C C . LEU A 1 86 ? -6.261 0.883 -5.494 1.00 96.88 86 LEU A C 1
ATOM 628 O O . LEU A 1 86 ? -6.897 1.841 -5.065 1.00 96.88 86 LEU A O 1
ATOM 632 N N . VAL A 1 87 ? -6.627 -0.373 -5.283 1.00 98.25 87 VAL A N 1
ATOM 633 C CA . VAL A 1 87 ? -7.724 -0.759 -4.399 1.00 98.25 87 VAL A CA 1
ATOM 634 C C . VAL A 1 87 ? -7.123 -1.411 -3.167 1.00 98.25 87 VAL A C 1
ATOM 636 O O . VAL A 1 87 ? -6.331 -2.342 -3.290 1.00 98.25 87 VAL A O 1
ATOM 639 N N . LEU A 1 88 ? -7.486 -0.922 -1.987 1.00 98.19 88 LEU A N 1
ATOM 640 C CA . LEU A 1 88 ? -7.162 -1.525 -0.699 1.00 98.19 88 LEU A CA 1
ATOM 641 C C . LEU A 1 88 ? -8.409 -2.212 -0.146 1.00 98.19 88 LEU A C 1
ATOM 643 O O . LEU A 1 88 ? -9.469 -1.599 -0.085 1.00 98.19 88 LEU A O 1
ATOM 647 N N . THR A 1 89 ? -8.291 -3.463 0.287 1.00 98.44 89 THR A N 1
ATOM 648 C CA . THR A 1 89 ? -9.404 -4.215 0.879 1.00 98.44 89 THR A CA 1
ATOM 649 C C . THR A 1 89 ? -9.211 -4.317 2.385 1.00 98.44 89 THR A C 1
ATOM 651 O O . THR A 1 89 ? -8.252 -4.938 2.850 1.00 98.44 89 THR A O 1
ATOM 654 N N . PHE A 1 90 ? -10.135 -3.740 3.144 1.00 98.31 90 PHE A N 1
ATOM 655 C CA . PHE A 1 90 ? -10.190 -3.810 4.600 1.00 98.31 90 PHE A CA 1
ATOM 656 C C . PHE A 1 90 ? -11.266 -4.792 5.077 1.00 98.31 90 PHE A C 1
ATOM 658 O O . PHE A 1 90 ? -12.278 -4.983 4.401 1.00 98.31 90 PHE A O 1
ATOM 665 N N . GLU A 1 91 ? -11.074 -5.403 6.249 1.00 97.88 91 GLU A N 1
ATOM 666 C CA . GLU A 1 91 ? -12.045 -6.349 6.824 1.00 97.88 91 GLU A CA 1
ATOM 667 C C . GLU A 1 91 ? -13.397 -5.704 7.133 1.00 97.88 91 GLU A C 1
ATOM 669 O O . GLU A 1 91 ? -14.432 -6.338 6.923 1.00 97.88 91 GLU A O 1
ATOM 674 N N . GLN A 1 92 ? -13.400 -4.467 7.642 1.00 96.75 92 GLN A N 1
ATOM 675 C CA . GLN A 1 92 ? -14.629 -3.777 8.042 1.00 96.75 92 GLN A CA 1
ATOM 676 C C . GLN A 1 92 ? -15.030 -2.677 7.063 1.00 96.75 92 GLN A C 1
ATOM 678 O O . GLN A 1 92 ? -16.198 -2.617 6.677 1.00 96.75 92 GLN A O 1
ATOM 683 N N . ALA A 1 93 ? -14.093 -1.821 6.640 1.00 96.75 93 ALA A N 1
ATOM 684 C CA . ALA A 1 93 ? -14.397 -0.742 5.700 1.00 96.75 93 ALA A CA 1
ATOM 685 C C . ALA A 1 93 ? -14.672 -1.234 4.265 1.00 96.75 93 ALA A C 1
ATOM 687 O O . ALA A 1 93 ? -15.292 -0.512 3.484 1.00 96.75 93 ALA A O 1
ATOM 688 N N . GLY A 1 94 ? -14.262 -2.460 3.924 1.00 97.75 94 GLY A N 1
ATOM 689 C CA . GLY A 1 94 ? -14.390 -3.006 2.576 1.00 97.75 94 GLY A CA 1
ATOM 690 C C . GLY A 1 94 ? -13.345 -2.436 1.619 1.00 97.75 94 GLY A C 1
ATOM 691 O O . GLY A 1 94 ? -12.203 -2.188 2.004 1.00 97.75 94 GLY A O 1
ATOM 692 N N . GLU A 1 95 ? -13.716 -2.279 0.351 1.00 98.19 95 GLU A N 1
ATOM 693 C CA . GLU A 1 95 ? -12.812 -1.778 -0.685 1.00 98.19 95 GLU A CA 1
ATOM 694 C C . GLU A 1 95 ? -12.720 -0.249 -0.666 1.00 98.19 95 GLU A C 1
ATOM 696 O O . GLU A 1 95 ? -13.726 0.461 -0.671 1.00 98.19 95 GLU A O 1
ATOM 701 N N . VAL A 1 96 ? -11.487 0.248 -0.664 1.00 97.44 96 VAL A N 1
ATOM 702 C CA . VAL A 1 96 ? -11.140 1.664 -0.745 1.00 97.44 96 VAL A CA 1
ATOM 703 C C . VAL A 1 96 ? -10.295 1.866 -1.991 1.00 97.44 96 VAL A C 1
ATOM 705 O O . VAL A 1 96 ? -9.178 1.357 -2.086 1.00 97.44 96 VAL A O 1
ATOM 708 N N . GLU A 1 97 ? -10.829 2.618 -2.944 1.00 97.19 97 GLU A N 1
ATOM 709 C CA . GLU A 1 97 ? -10.131 2.985 -4.173 1.00 97.19 97 GLU A CA 1
ATOM 710 C C . GLU A 1 97 ? -9.360 4.292 -3.973 1.00 97.19 97 GLU A C 1
ATOM 712 O O . GLU A 1 97 ? -9.870 5.254 -3.393 1.00 97.19 97 GLU A O 1
ATOM 717 N N . LEU A 1 98 ? -8.124 4.333 -4.459 1.00 95.19 98 LEU A N 1
ATOM 718 C CA . LEU A 1 98 ? -7.279 5.515 -4.430 1.00 95.19 98 LEU A CA 1
ATOM 719 C C . LEU A 1 98 ? -6.382 5.580 -5.666 1.00 95.19 98 LEU A C 1
ATOM 721 O O . LEU A 1 98 ? -6.085 4.581 -6.318 1.00 95.19 98 LEU A O 1
ATOM 725 N N . GLU A 1 99 ? -5.916 6.785 -5.951 1.00 94.56 99 GLU A N 1
ATOM 726 C CA . GLU A 1 99 ? -4.975 7.076 -7.021 1.00 94.56 99 GLU A CA 1
ATOM 727 C C . GLU A 1 99 ? -3.611 7.408 -6.412 1.00 94.56 99 GLU A C 1
ATOM 729 O O . GLU A 1 99 ? -3.491 8.298 -5.566 1.00 94.56 99 GLU A O 1
ATOM 734 N N . VAL A 1 100 ? -2.577 6.671 -6.818 1.00 93.06 100 VAL A N 1
ATOM 735 C CA . VAL A 1 100 ? -1.211 6.828 -6.307 1.00 93.06 100 VAL A CA 1
ATOM 736 C C . VAL A 1 100 ? -0.334 7.421 -7.398 1.00 93.06 100 VAL A C 1
ATOM 738 O O . VAL A 1 100 ? -0.232 6.863 -8.488 1.00 93.06 100 VAL A O 1
ATOM 741 N N . VAL A 1 101 ? 0.325 8.539 -7.095 1.00 92.56 101 VAL A N 1
ATOM 742 C CA . VAL A 1 101 ? 1.286 9.162 -8.011 1.00 92.56 101 VAL A CA 1
ATOM 743 C C . VAL A 1 101 ? 2.613 8.411 -7.951 1.00 92.56 101 VAL A C 1
ATOM 745 O O . VAL A 1 101 ? 3.159 8.179 -6.870 1.00 92.56 101 VAL A O 1
ATOM 748 N N . VAL A 1 102 ? 3.137 8.045 -9.116 1.00 92.00 102 VAL A N 1
ATOM 749 C CA . VAL A 1 102 ? 4.437 7.398 -9.267 1.00 92.00 102 VAL A CA 1
ATOM 750 C C . VAL A 1 102 ? 5.539 8.418 -9.008 1.00 92.00 102 VAL A C 1
ATOM 752 O O . VAL A 1 102 ? 5.619 9.463 -9.653 1.00 92.00 102 VAL A O 1
ATOM 755 N N . ASP A 1 103 ? 6.409 8.082 -8.063 1.00 90.00 103 ASP A N 1
ATOM 756 C CA . ASP A 1 103 ? 7.598 8.852 -7.717 1.00 90.00 103 ASP A CA 1
ATOM 757 C C . ASP A 1 103 ? 8.774 7.884 -7.525 1.00 90.00 103 ASP A C 1
ATOM 759 O O . ASP A 1 103 ? 9.008 7.330 -6.445 1.00 90.00 103 ASP A O 1
ATOM 763 N N . ASN A 1 104 ? 9.485 7.635 -8.623 1.00 85.25 104 ASN A N 1
ATOM 764 C CA . ASN A 1 104 ? 10.678 6.798 -8.665 1.00 85.25 104 ASN A CA 1
ATOM 765 C C . ASN A 1 104 ? 11.896 7.492 -8.036 1.00 85.25 104 ASN A C 1
ATOM 767 O O . ASN A 1 104 ? 12.824 6.799 -7.617 1.00 85.25 104 ASN A O 1
ATOM 771 N N . ASP A 1 105 ? 11.882 8.825 -7.925 1.00 83.75 105 ASP A N 1
ATOM 772 C CA . ASP A 1 105 ? 12.993 9.616 -7.381 1.00 83.75 105 ASP A CA 1
ATOM 773 C C . ASP A 1 105 ? 12.944 9.698 -5.846 1.00 83.75 105 ASP A C 1
ATOM 775 O O . ASP A 1 105 ? 13.894 10.155 -5.208 1.00 83.75 105 ASP A O 1
ATOM 779 N N . ARG A 1 106 ? 11.857 9.225 -5.220 1.00 74.69 106 ARG A N 1
ATOM 780 C CA . ARG A 1 106 ? 11.682 9.241 -3.765 1.00 74.69 106 ARG A CA 1
ATOM 781 C C . ARG A 1 106 ? 12.713 8.3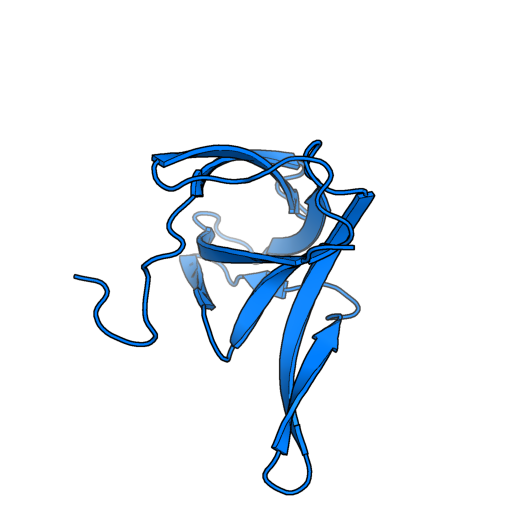77 -3.038 1.00 74.69 106 ARG A C 1
ATOM 783 O O . ARG A 1 106 ? 12.511 7.170 -2.856 1.00 74.69 106 ARG A O 1
ATOM 790 N N . GLU A 1 107 ? 13.778 9.001 -2.550 1.00 64.44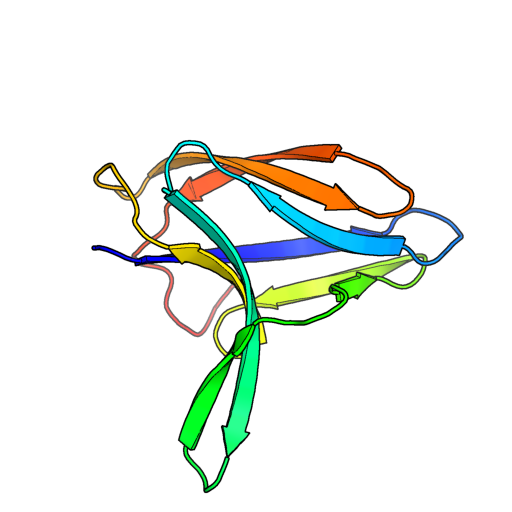 107 GLU A N 1
ATOM 791 C CA . GLU A 1 107 ? 14.816 8.363 -1.734 1.00 64.44 107 GLU A CA 1
ATOM 792 C C . GLU A 1 107 ? 14.347 8.031 -0.299 1.00 64.44 107 GLU A C 1
ATOM 794 O O . GLU A 1 107 ? 13.345 8.547 0.209 1.00 64.44 107 GLU A O 1
ATOM 799 N N . GLN A 1 108 ? 15.074 7.129 0.378 1.00 54.50 108 GLN A N 1
ATOM 800 C CA . GLN A 1 108 ? 14.890 6.861 1.809 1.00 54.50 108 GLN A CA 1
ATOM 801 C C . GLN A 1 108 ? 15.381 8.055 2.636 1.00 54.50 108 GLN A C 1
ATOM 803 O O . GLN A 1 108 ? 16.534 8.103 3.052 1.00 54.50 108 GLN A O 1
ATOM 808 N N . GLY A 1 109 ? 14.493 9.014 2.881 1.00 46.47 109 GLY A N 1
ATOM 809 C CA . GLY A 1 109 ? 14.739 10.131 3.789 1.00 46.47 109 GLY A CA 1
ATOM 810 C C . GLY A 1 109 ? 14.229 11.450 3.225 1.00 46.47 109 GLY A C 1
ATOM 811 O O . GLY A 1 109 ? 14.603 11.837 2.126 1.00 46.47 109 GLY A O 1
ATOM 812 N N . HIS A 1 110 ? 13.438 12.149 4.041 1.00 37.41 110 HIS A N 1
ATOM 813 C CA . HIS A 1 110 ? 12.794 13.448 3.794 1.00 37.41 110 HIS A CA 1
ATOM 814 C C . HIS A 1 110 ? 11.452 13.388 3.057 1.00 37.41 110 HIS A C 1
ATOM 816 O O . HIS A 1 110 ? 11.282 13.909 1.961 1.00 37.41 110 HIS A O 1
ATOM 822 N N . GLY A 1 111 ? 10.450 12.828 3.740 1.00 38.69 111 GLY A N 1
ATOM 823 C CA . GLY A 1 111 ? 9.123 13.431 3.656 1.00 38.69 111 GLY A CA 1
ATOM 824 C C . GLY A 1 111 ? 9.163 14.763 4.406 1.00 38.69 111 GLY A C 1
ATOM 825 O O . GLY A 1 111 ? 9.412 14.762 5.611 1.00 38.69 111 GLY A O 1
ATOM 826 N N . ASN A 1 112 ? 8.971 15.863 3.683 1.00 34.03 112 ASN A N 1
ATOM 827 C CA . ASN A 1 112 ? 8.439 17.104 4.241 1.00 34.03 112 ASN A CA 1
ATOM 828 C C . ASN A 1 112 ? 6.991 17.234 3.782 1.00 34.03 112 ASN A C 1
ATOM 830 O O . ASN A 1 112 ? 6.737 16.889 2.605 1.00 34.03 112 ASN A O 1
#

Mean predicted aligned error: 4.87 Å